Protein AF-A0A1M5CTZ8-F1 (afdb_monomer_lite)

Sequence (112 aa):
MLTRPLWPVIEYVVNYNYIVEVLCENKDKPEMECDGKCYLSKQLAKQTESVENNPFQDIKKIEIPQFIIAEEIAKFNFYPKTNFTLKKVIGYKPNLKAFQFTSKIFHPPQLG

Structure (mmCIF, N/CA/C/O backbone):
data_AF-A0A1M5CTZ8-F1
#
_entry.id   AF-A0A1M5CTZ8-F1
#
loop_
_atom_site.group_PDB
_atom_site.id
_atom_site.type_symbol
_atom_site.label_atom_id
_atom_site.label_alt_id
_atom_site.label_comp_id
_atom_site.label_asym_id
_atom_site.label_entity_id
_atom_site.label_seq_id
_atom_site.pdbx_PDB_ins_code
_atom_site.Cartn_x
_atom_site.Cartn_y
_atom_site.Cartn_z
_atom_site.occupancy
_atom_site.B_iso_or_equiv
_atom_site.auth_seq_id
_atom_site.auth_comp_id
_atom_site.auth_asym_id
_atom_site.auth_atom_id
_atom_site.pdbx_PDB_model_num
ATOM 1 N N . MET A 1 1 ? 13.843 -2.820 2.898 1.00 46.03 1 MET A N 1
ATOM 2 C CA . MET A 1 1 ? 12.838 -2.330 3.864 1.00 46.03 1 MET A CA 1
ATOM 3 C C . MET A 1 1 ? 11.483 -2.892 3.467 1.00 46.03 1 MET A C 1
ATOM 5 O O . MET A 1 1 ? 10.879 -2.359 2.550 1.00 46.03 1 MET A O 1
ATOM 9 N N . LEU A 1 2 ? 11.041 -4.006 4.052 1.00 50.34 2 LEU A N 1
ATOM 10 C CA . LEU A 1 2 ? 9.758 -4.612 3.666 1.00 50.34 2 LEU A CA 1
ATOM 11 C C . LEU A 1 2 ? 9.082 -5.341 4.827 1.00 50.34 2 LEU A C 1
ATOM 13 O O . LEU A 1 2 ? 8.494 -6.395 4.650 1.00 50.34 2 LEU A O 1
ATOM 17 N N . THR A 1 3 ? 9.186 -4.797 6.037 1.00 55.03 3 THR A N 1
ATOM 18 C CA . THR A 1 3 ? 8.534 -5.405 7.203 1.00 55.03 3 THR A CA 1
ATOM 19 C C . THR A 1 3 ? 8.050 -4.332 8.171 1.00 55.03 3 THR A C 1
ATOM 21 O O . THR A 1 3 ? 8.383 -4.341 9.352 1.00 55.03 3 THR A O 1
ATOM 24 N N . ARG A 1 4 ? 7.235 -3.385 7.685 1.00 63.38 4 ARG A N 1
ATOM 25 C CA . ARG A 1 4 ? 6.189 -2.873 8.581 1.00 63.38 4 ARG A CA 1
ATOM 26 C C . ARG A 1 4 ? 5.309 -4.079 8.933 1.00 63.38 4 ARG A C 1
ATOM 28 O O . ARG A 1 4 ? 5.046 -4.874 8.028 1.00 63.38 4 ARG A O 1
ATOM 35 N N . PRO A 1 5 ? 4.924 -4.285 10.200 1.00 66.75 5 PRO A N 1
ATOM 36 C CA . PRO A 1 5 ? 4.171 -5.471 10.582 1.00 66.75 5 PRO A CA 1
ATOM 37 C C . PRO A 1 5 ? 2.864 -5.531 9.782 1.00 66.75 5 PRO A C 1
ATOM 39 O O . PRO A 1 5 ? 1.954 -4.748 10.016 1.00 66.75 5 PRO A O 1
ATOM 42 N N . LEU A 1 6 ? 2.760 -6.482 8.845 1.00 77.88 6 LEU A N 1
ATOM 43 C CA . LEU A 1 6 ? 1.582 -6.699 7.984 1.00 77.88 6 LEU A CA 1
ATOM 44 C C . LEU A 1 6 ? 0.362 -7.231 8.754 1.00 77.88 6 LEU A C 1
ATOM 46 O O . LEU A 1 6 ? -0.649 -7.582 8.152 1.00 77.88 6 LEU A O 1
ATOM 50 N N . TRP A 1 7 ? 0.445 -7.285 10.082 1.00 86.56 7 TRP A N 1
ATOM 51 C CA . TRP A 1 7 ? -0.592 -7.805 10.960 1.00 86.56 7 TRP A CA 1
ATOM 52 C C . TRP A 1 7 ? -1.992 -7.220 10.687 1.00 86.56 7 TRP A C 1
ATOM 54 O O . TRP A 1 7 ? -2.910 -8.016 10.505 1.00 86.56 7 TRP A O 1
ATOM 64 N N . PRO A 1 8 ? -2.186 -5.890 10.526 1.00 90.56 8 PRO A N 1
ATOM 65 C CA . PRO A 1 8 ? -3.510 -5.324 10.259 1.00 90.56 8 PRO A CA 1
ATOM 66 C C . PRO A 1 8 ? -4.067 -5.735 8.897 1.00 90.56 8 PRO A C 1
ATOM 68 O O . PRO A 1 8 ? -5.276 -5.840 8.726 1.00 90.56 8 PRO A O 1
ATOM 71 N N . VAL A 1 9 ? -3.186 -5.981 7.924 1.00 91.62 9 VAL A N 1
ATOM 72 C CA . VAL A 1 9 ? -3.575 -6.444 6.587 1.00 91.62 9 VAL A CA 1
ATOM 73 C C . VAL A 1 9 ? -4.015 -7.905 6.648 1.00 91.62 9 VAL A C 1
ATOM 75 O O . VAL A 1 9 ? -5.026 -8.261 6.054 1.00 91.62 9 VAL A O 1
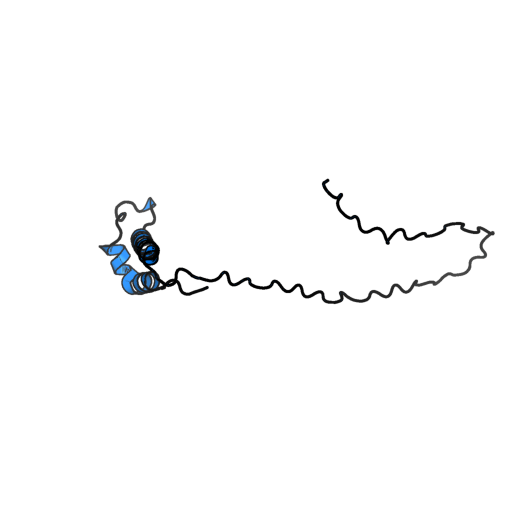ATOM 78 N N . ILE A 1 10 ? -3.297 -8.744 7.399 1.00 92.31 10 ILE A N 1
ATOM 79 C CA . ILE A 1 10 ? -3.670 -10.149 7.609 1.00 92.31 10 ILE A CA 1
ATOM 80 C C . ILE A 1 10 ? -5.020 -10.233 8.329 1.00 92.31 10 ILE A C 1
ATOM 82 O O . ILE A 1 10 ? -5.910 -10.941 7.868 1.00 92.31 10 ILE A O 1
ATOM 86 N N . GLU A 1 11 ? -5.199 -9.477 9.415 1.00 92.25 11 GLU A N 1
ATOM 87 C CA . GLU A 1 11 ? -6.465 -9.413 10.153 1.00 92.25 11 GLU A CA 1
ATOM 88 C C . GLU A 1 11 ? -7.617 -8.934 9.261 1.00 92.25 11 GLU A C 1
ATOM 90 O O . GLU A 1 11 ? -8.702 -9.515 9.298 1.00 92.25 11 GLU A O 1
ATOM 95 N N . TYR A 1 12 ? -7.358 -7.934 8.414 1.00 94.94 12 TYR A N 1
ATOM 96 C CA . TYR A 1 12 ? -8.326 -7.430 7.446 1.00 94.94 12 TYR A CA 1
ATOM 97 C C . TYR A 1 12 ? -8.769 -8.485 6.432 1.00 94.94 12 TYR A C 1
ATOM 99 O O . TYR A 1 12 ? -9.960 -8.606 6.167 1.00 94.94 12 TYR A O 1
ATOM 107 N N . VAL A 1 13 ? -7.836 -9.268 5.887 1.00 94.62 13 VAL A N 1
ATOM 108 C CA . VAL A 1 13 ? -8.156 -10.313 4.904 1.00 94.62 13 VAL A CA 1
ATOM 109 C C . VAL A 1 13 ? -8.887 -11.485 5.559 1.00 94.62 13 VAL A C 1
ATOM 111 O O . VAL A 1 13 ? -9.881 -11.964 5.019 1.00 94.62 13 VAL A O 1
ATOM 114 N N . VAL A 1 14 ? -8.424 -11.942 6.725 1.00 96.38 14 VAL A N 1
ATOM 115 C CA . VAL A 1 14 ? -9.008 -13.101 7.422 1.00 96.38 14 VAL A CA 1
ATOM 116 C C . VAL A 1 14 ? -10.420 -12.797 7.927 1.00 96.38 14 VAL A C 1
ATOM 118 O O . VAL A 1 14 ? -11.306 -13.638 7.802 1.00 96.38 14 VAL A O 1
ATOM 121 N N . ASN A 1 15 ? -10.646 -11.594 8.460 1.00 96.50 15 ASN A N 1
ATOM 122 C CA . ASN A 1 15 ? -11.924 -11.196 9.052 1.00 96.50 15 ASN A CA 1
ATOM 123 C C . ASN A 1 15 ? -12.717 -10.224 8.168 1.00 96.50 15 ASN A C 1
ATOM 125 O O . ASN A 1 15 ? -13.543 -9.472 8.684 1.00 96.50 15 ASN A O 1
ATOM 129 N N . TYR A 1 16 ? -12.483 -10.228 6.852 1.00 95.50 16 TYR A N 1
ATOM 130 C CA . TYR A 1 16 ? -13.041 -9.239 5.925 1.00 95.50 16 TYR A CA 1
ATOM 131 C C . TYR A 1 16 ? -14.556 -9.040 6.090 1.00 95.50 16 TYR A C 1
ATOM 133 O O . TYR A 1 16 ? -15.003 -7.921 6.331 1.00 95.50 16 TYR A O 1
ATOM 141 N N . ASN A 1 17 ? -15.337 -10.127 6.071 1.00 95.62 17 ASN A N 1
ATOM 142 C CA . ASN A 1 17 ? -16.799 -10.061 6.199 1.00 95.62 17 ASN A CA 1
ATOM 143 C C . ASN A 1 17 ? -17.232 -9.405 7.516 1.00 95.62 17 ASN A C 1
ATOM 145 O O . ASN A 1 17 ? -18.038 -8.482 7.515 1.00 95.62 17 ASN A O 1
ATOM 149 N N . TYR A 1 18 ? -16.633 -9.817 8.635 1.00 96.06 18 TYR A N 1
ATOM 150 C CA . TYR A 1 18 ? -16.925 -9.234 9.944 1.00 96.06 18 TYR A CA 1
ATOM 151 C C . TYR A 1 18 ? -16.562 -7.743 10.000 1.00 96.06 18 TYR A C 1
ATOM 153 O O . TYR A 1 18 ? -17.307 -6.927 10.542 1.00 96.06 18 TYR A O 1
ATOM 161 N N . ILE A 1 19 ? -15.432 -7.359 9.409 1.00 95.88 19 ILE A N 1
ATOM 162 C CA . ILE A 1 19 ? -14.982 -5.967 9.394 1.00 95.88 19 ILE A CA 1
ATOM 163 C C . ILE A 1 19 ? -15.948 -5.098 8.582 1.00 95.88 19 ILE A C 1
ATOM 165 O O . ILE A 1 19 ? -16.314 -4.013 9.035 1.00 95.88 19 ILE A O 1
ATOM 169 N N . VAL A 1 20 ? -16.395 -5.571 7.419 1.00 94.56 20 VAL A N 1
ATOM 170 C CA . VAL A 1 20 ? -17.355 -4.853 6.572 1.00 94.56 20 VAL A CA 1
ATOM 171 C C . VAL A 1 20 ? -18.727 -4.764 7.250 1.00 94.56 20 VAL A C 1
ATOM 173 O O . VAL A 1 20 ? -19.285 -3.673 7.368 1.00 94.56 20 VAL A O 1
ATOM 176 N N . GLU A 1 21 ? -19.246 -5.879 7.764 1.00 93.00 21 GLU A N 1
ATOM 177 C CA . GLU A 1 21 ? -20.604 -5.974 8.316 1.00 93.00 21 GLU A CA 1
ATOM 178 C C . GLU A 1 21 ? -20.752 -5.368 9.710 1.00 93.00 21 GLU A C 1
ATOM 180 O O . GLU A 1 21 ? -21.837 -4.897 10.053 1.00 93.00 21 GLU A O 1
ATOM 185 N N . VAL A 1 22 ? -19.688 -5.346 10.522 1.00 94.31 22 VAL A N 1
ATOM 186 C CA . VAL A 1 22 ? -19.748 -4.938 11.936 1.00 94.31 22 VAL A CA 1
ATOM 187 C C . VAL A 1 22 ? -18.902 -3.699 12.215 1.00 94.31 22 VAL A C 1
ATOM 189 O O . VAL A 1 22 ? -19.425 -2.763 12.818 1.00 94.31 22 VAL A O 1
ATOM 192 N N . LEU A 1 23 ? -17.662 -3.626 11.727 1.00 94.50 23 LEU A N 1
ATOM 193 C CA . LEU A 1 23 ? -16.706 -2.576 12.121 1.00 94.50 23 LEU A CA 1
ATOM 194 C C . LEU A 1 23 ? -16.658 -1.352 11.195 1.00 94.50 23 LEU A C 1
ATOM 196 O O . LEU A 1 23 ? -16.071 -0.335 11.569 1.00 94.50 23 LEU A O 1
ATOM 200 N N . CYS A 1 24 ? -17.242 -1.420 9.997 1.00 92.88 24 CYS A N 1
ATOM 201 C CA . CYS A 1 24 ? -17.320 -0.260 9.114 1.00 92.88 24 CYS A CA 1
ATOM 202 C C . CYS A 1 24 ? -18.204 0.843 9.732 1.00 92.88 24 CYS A C 1
ATOM 204 O O . CYS A 1 24 ? -19.317 0.592 10.188 1.00 92.88 24 CYS A O 1
ATOM 206 N N . GLU A 1 25 ? -17.711 2.080 9.724 1.00 90.88 25 GLU A N 1
ATOM 207 C CA . GLU A 1 25 ? -18.414 3.247 10.275 1.00 90.88 25 GLU A CA 1
ATOM 208 C C . GLU A 1 25 ? -19.346 3.938 9.267 1.00 90.88 25 GLU A C 1
ATOM 210 O O . GLU A 1 25 ? -20.309 4.581 9.665 1.00 90.88 25 GLU A O 1
ATOM 215 N N . ASN A 1 26 ? -19.106 3.760 7.964 1.00 89.00 26 ASN A N 1
ATOM 216 C CA . ASN A 1 26 ? -19.872 4.390 6.882 1.00 89.00 26 ASN A CA 1
ATOM 217 C C . ASN A 1 26 ? -20.778 3.388 6.143 1.00 89.00 26 ASN A C 1
ATOM 219 O O . ASN A 1 26 ? -20.872 3.430 4.920 1.00 89.00 26 ASN A O 1
ATOM 223 N N . LYS A 1 27 ? -21.433 2.466 6.863 1.00 85.56 27 LYS A N 1
ATOM 224 C CA . LYS A 1 27 ? -22.342 1.473 6.247 1.00 85.56 27 LYS A CA 1
ATOM 225 C C . LYS A 1 27 ? -23.564 2.117 5.593 1.00 85.56 27 LYS A C 1
ATOM 227 O O . LYS A 1 27 ? -24.025 1.638 4.565 1.00 85.56 27 LYS A O 1
ATOM 232 N N . ASP A 1 28 ? -24.035 3.227 6.157 1.00 88.62 28 ASP A N 1
ATOM 233 C CA . ASP A 1 28 ? -25.217 3.953 5.675 1.00 88.62 28 ASP A CA 1
ATOM 234 C C . ASP A 1 28 ? -24.915 4.876 4.477 1.00 88.62 28 ASP A C 1
ATOM 236 O O . ASP A 1 28 ? -25.820 5.522 3.953 1.00 88.62 28 ASP A O 1
ATOM 240 N N . LYS A 1 29 ?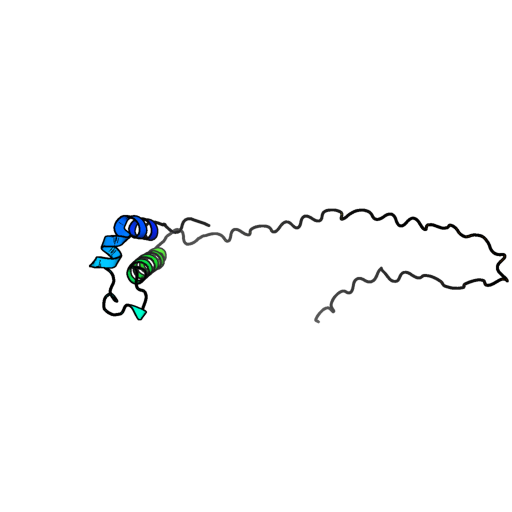 -23.643 4.962 4.055 1.00 90.44 29 LYS A N 1
ATOM 241 C CA . LYS A 1 29 ? -23.156 5.833 2.974 1.00 90.44 29 LYS A CA 1
ATOM 242 C C . LYS A 1 29 ? -22.409 5.016 1.917 1.00 90.44 29 LYS A C 1
ATOM 244 O O . LYS A 1 29 ? -21.172 5.022 1.901 1.00 90.44 29 LYS A O 1
ATOM 249 N N . PRO A 1 30 ? -23.129 4.280 1.053 1.00 84.69 30 PRO A N 1
ATOM 250 C CA . PRO A 1 30 ? -22.517 3.416 0.046 1.00 84.69 30 PRO A CA 1
ATOM 251 C C . PRO A 1 30 ? -21.627 4.185 -0.942 1.00 84.69 30 PRO A C 1
ATOM 253 O O . PRO A 1 30 ? -20.659 3.623 -1.446 1.00 84.69 30 PRO A O 1
ATOM 256 N N . GLU A 1 31 ? -21.878 5.479 -1.163 1.00 92.00 31 GLU A N 1
ATOM 257 C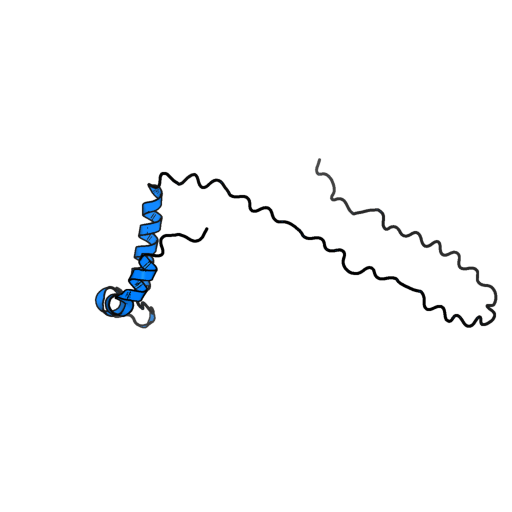 CA . GLU A 1 31 ? -21.058 6.351 -2.010 1.00 92.00 31 GLU A CA 1
ATOM 258 C C . GLU A 1 31 ? -19.620 6.554 -1.503 1.00 92.00 31 GLU A C 1
ATOM 260 O O . GLU A 1 31 ? -18.753 6.973 -2.264 1.00 92.00 31 GLU A O 1
ATOM 265 N N . MET A 1 32 ? -19.357 6.259 -0.225 1.00 89.38 32 MET A N 1
ATOM 266 C CA . MET A 1 32 ? -18.034 6.398 0.394 1.00 89.38 32 MET A CA 1
ATOM 267 C C . MET A 1 32 ? -17.161 5.149 0.231 1.00 89.38 32 MET A C 1
ATOM 269 O O . MET A 1 32 ? -16.019 5.161 0.690 1.00 89.38 32 MET A O 1
ATOM 273 N N . GLU A 1 33 ? -17.701 4.073 -0.357 1.00 91.50 33 GLU A N 1
ATOM 274 C CA . GLU A 1 33 ? -16.995 2.814 -0.626 1.00 91.50 33 GLU A CA 1
ATOM 275 C C . GLU A 1 33 ? -16.164 2.339 0.578 1.00 91.50 33 GLU A C 1
ATOM 277 O O . GLU A 1 33 ? -14.962 2.119 0.468 1.00 91.50 33 GLU A O 1
ATOM 282 N N . CYS A 1 34 ? -16.760 2.252 1.772 1.00 92.88 34 CYS A N 1
ATOM 283 C CA . CYS A 1 34 ? -16.013 1.929 2.990 1.00 92.88 34 CYS A CA 1
ATOM 284 C C . CYS A 1 34 ? -15.271 0.595 2.876 1.00 92.88 34 CYS A C 1
ATOM 286 O O . CYS A 1 34 ? -14.073 0.561 3.127 1.00 92.88 34 CYS A O 1
ATOM 288 N N . ASP A 1 35 ? -15.968 -0.496 2.540 1.00 93.44 35 ASP A N 1
ATOM 289 C CA . ASP A 1 35 ? -15.427 -1.858 2.384 1.00 93.44 35 ASP A CA 1
ATOM 290 C C . ASP A 1 35 ? -14.445 -2.295 3.491 1.00 93.44 35 ASP A C 1
ATOM 292 O O . ASP A 1 35 ? -13.504 -3.039 3.243 1.00 93.44 35 ASP A O 1
ATOM 296 N N . GLY A 1 36 ? -14.603 -1.791 4.721 1.00 93.81 36 GLY A N 1
ATOM 297 C CA . GLY A 1 36 ? -13.662 -2.029 5.825 1.00 93.81 36 GLY A CA 1
ATOM 298 C C . GLY A 1 36 ? -12.336 -1.245 5.752 1.00 93.81 36 GLY A C 1
ATOM 299 O O . GLY A 1 36 ? -11.541 -1.294 6.693 1.00 93.81 36 GLY A O 1
ATOM 300 N N . LYS A 1 37 ? -12.105 -0.454 4.698 1.00 93.44 37 LYS A N 1
ATOM 301 C CA . LYS A 1 37 ? -10.911 0.386 4.481 1.00 93.44 37 LYS A CA 1
ATOM 302 C C . LYS A 1 37 ? -10.746 1.453 5.567 1.0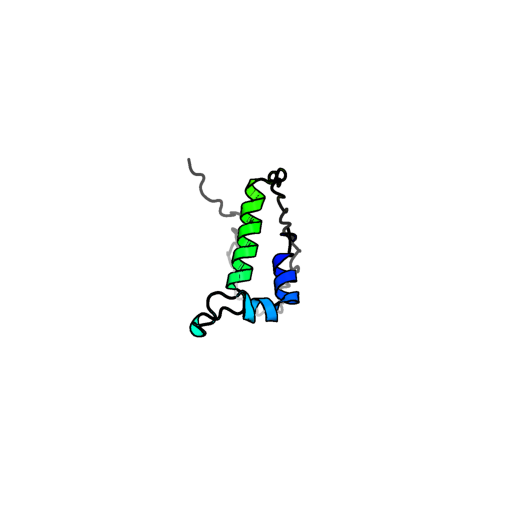0 93.44 37 LYS A C 1
ATOM 304 O O . LYS A 1 37 ? -9.618 1.747 5.963 1.00 93.44 37 LYS A O 1
ATOM 309 N N . CYS A 1 38 ? -11.843 1.981 6.116 1.00 93.38 38 CYS A N 1
ATOM 310 C CA . CYS A 1 38 ? -11.809 2.924 7.242 1.00 93.38 38 CYS A CA 1
ATOM 311 C C . CYS A 1 38 ? -11.204 2.287 8.506 1.00 93.38 38 CYS A C 1
ATOM 313 O O . CYS A 1 38 ? -10.336 2.874 9.155 1.00 93.38 38 CYS A O 1
ATOM 315 N N . TYR A 1 39 ? -11.610 1.053 8.823 1.00 93.38 39 TYR A N 1
ATOM 316 C CA . TYR A 1 39 ? -11.059 0.288 9.942 1.00 93.38 39 TYR A CA 1
ATOM 317 C C . TYR A 1 39 ? -9.575 -0.032 9.720 1.00 93.38 39 TYR A C 1
ATOM 319 O O . TYR A 1 39 ? -8.748 0.247 10.591 1.00 93.38 39 TYR A O 1
ATOM 327 N N . LEU A 1 40 ? -9.224 -0.541 8.532 1.00 93.25 40 LEU A N 1
ATOM 328 C CA . LEU A 1 40 ? -7.839 -0.862 8.175 1.00 93.25 40 LEU A CA 1
ATOM 329 C C . LEU A 1 40 ? -6.927 0.368 8.295 1.00 93.25 40 LEU A C 1
ATOM 331 O O . LEU A 1 40 ? -5.856 0.292 8.896 1.00 93.25 40 LEU A O 1
ATOM 335 N N . SER A 1 41 ? -7.381 1.518 7.797 1.00 91.31 41 SER A N 1
ATOM 336 C CA . SER A 1 41 ? -6.639 2.783 7.870 1.00 91.31 41 SER A CA 1
ATOM 337 C C . SER A 1 41 ? -6.346 3.194 9.314 1.00 91.31 41 SER A C 1
ATOM 339 O O . SER A 1 41 ? -5.217 3.569 9.629 1.00 91.31 41 SER A O 1
ATOM 341 N N . LYS A 1 42 ? -7.320 3.047 10.223 1.00 91.25 42 LYS A N 1
ATOM 342 C CA . LYS A 1 42 ? -7.123 3.327 11.654 1.00 91.25 42 LYS A CA 1
ATOM 343 C C . LYS A 1 42 ? -6.105 2.386 12.298 1.00 91.25 42 LYS A C 1
ATOM 345 O O . LYS A 1 42 ? -5.284 2.840 13.091 1.00 91.25 42 LYS A O 1
ATOM 350 N N . GLN A 1 43 ? -6.129 1.092 11.971 1.00 90.38 43 GLN A N 1
ATOM 351 C CA . GLN A 1 43 ? -5.161 0.135 12.526 1.00 90.38 43 GLN A CA 1
ATOM 352 C C . GLN A 1 43 ? -3.735 0.393 12.022 1.00 90.38 43 GLN A C 1
ATOM 354 O O . GLN A 1 43 ? -2.778 0.310 12.792 1.00 90.38 43 GLN A O 1
ATOM 359 N N . LEU A 1 44 ? -3.589 0.776 10.751 1.00 89.00 44 LEU A N 1
ATOM 360 C CA . LEU A 1 44 ? -2.299 1.156 10.169 1.00 89.00 44 LEU A CA 1
ATOM 361 C C . LEU A 1 44 ? -1.742 2.455 10.781 1.00 89.00 44 LEU A C 1
ATOM 363 O O . LEU A 1 44 ? -0.537 2.555 11.026 1.00 89.00 44 LEU A O 1
ATOM 367 N N . ALA A 1 45 ? -2.606 3.432 11.073 1.00 86.75 45 ALA A N 1
ATOM 368 C CA . ALA A 1 45 ? -2.212 4.671 11.746 1.00 86.75 45 ALA A CA 1
ATOM 369 C C . ALA A 1 45 ? -1.693 4.405 13.171 1.00 86.75 45 ALA A C 1
ATOM 371 O O . ALA A 1 45 ? -0.584 4.821 13.502 1.00 86.75 45 ALA A O 1
ATOM 372 N N . LYS A 1 46 ? -2.413 3.596 13.964 1.00 84.12 46 LYS A N 1
ATOM 373 C CA . LYS A 1 46 ? -2.000 3.203 15.327 1.00 84.12 46 LYS A CA 1
ATOM 374 C C . LYS A 1 46 ? -0.638 2.514 15.369 1.00 84.12 46 LYS A C 1
ATOM 376 O O . LYS A 1 46 ? 0.161 2.762 16.269 1.00 84.12 46 LYS A O 1
ATOM 381 N N . GLN A 1 47 ? -0.349 1.656 14.390 1.00 75.25 47 GLN A N 1
ATOM 382 C CA . GLN A 1 47 ? 0.973 1.039 14.289 1.00 75.25 47 GLN A CA 1
ATOM 383 C C . GLN A 1 47 ? 2.075 2.064 14.030 1.00 75.25 47 GLN A C 1
ATOM 385 O O . GLN A 1 47 ? 3.185 1.889 14.517 1.00 75.25 47 GLN A O 1
ATOM 390 N N . THR A 1 48 ? 1.781 3.134 13.295 1.00 68.94 48 THR A N 1
ATOM 391 C CA . THR A 1 48 ? 2.756 4.192 13.009 1.00 68.94 48 THR A CA 1
ATOM 392 C C . THR A 1 48 ? 3.018 5.053 14.248 1.00 68.94 48 THR A C 1
ATOM 394 O O . THR A 1 48 ? 4.173 5.333 14.549 1.00 68.94 48 THR A O 1
ATOM 397 N N . GLU A 1 49 ? 1.980 5.381 15.017 1.00 65.81 49 GLU A N 1
ATOM 398 C CA . GLU A 1 49 ? 2.089 6.132 16.280 1.00 65.81 49 GLU A CA 1
ATOM 399 C C . GLU A 1 49 ? 2.839 5.338 17.366 1.00 65.81 49 GLU A C 1
ATOM 401 O O . GLU A 1 49 ? 3.662 5.884 18.097 1.00 65.81 49 GLU A O 1
ATOM 406 N N . SER A 1 50 ? 2.653 4.013 17.425 1.00 58.47 50 SER A N 1
ATOM 407 C CA . SER A 1 50 ? 3.375 3.149 18.375 1.00 58.47 50 SER A CA 1
ATOM 408 C C . SER A 1 50 ? 4.896 3.085 18.149 1.00 58.47 50 SER A C 1
ATOM 410 O O . SER A 1 50 ? 5.634 2.646 19.031 1.00 58.47 50 SER A O 1
ATOM 412 N N . VAL A 1 51 ? 5.385 3.545 16.989 1.00 54.59 51 VAL A N 1
ATOM 413 C CA . VAL A 1 51 ? 6.816 3.576 16.645 1.00 54.59 51 VAL A CA 1
ATOM 414 C C . VAL A 1 51 ? 7.525 4.818 17.201 1.00 54.59 51 VAL A C 1
ATOM 416 O O . VAL A 1 51 ? 8.752 4.820 17.269 1.00 54.59 51 VAL A O 1
ATOM 419 N N . GLU A 1 52 ? 6.805 5.838 17.682 1.00 53.69 52 GLU A N 1
ATOM 420 C CA . GLU A 1 52 ? 7.441 6.976 18.370 1.00 53.69 52 GLU A CA 1
ATOM 421 C C . GLU A 1 52 ? 8.131 6.558 19.684 1.00 53.69 52 GLU A C 1
ATOM 423 O O . GLU A 1 52 ? 9.073 7.212 20.117 1.00 53.69 52 GLU A O 1
ATOM 428 N N . ASN A 1 53 ? 7.755 5.408 20.261 1.00 49.81 53 ASN A N 1
ATOM 429 C CA . ASN A 1 53 ? 8.415 4.790 21.420 1.00 49.81 53 ASN A CA 1
ATOM 430 C C . ASN A 1 53 ? 9.297 3.585 21.037 1.00 49.81 53 ASN A C 1
ATOM 432 O O . ASN A 1 53 ? 9.463 2.652 21.823 1.00 49.81 53 ASN A O 1
ATOM 436 N N . ASN A 1 54 ? 9.828 3.552 19.812 1.00 49.44 54 ASN A N 1
ATOM 437 C CA . ASN A 1 54 ? 10.656 2.446 19.347 1.00 49.44 54 ASN A CA 1
ATOM 438 C C . ASN A 1 54 ? 12.160 2.734 19.564 1.00 49.44 54 ASN A C 1
ATOM 440 O O . ASN A 1 54 ? 12.708 3.592 18.870 1.00 49.44 54 ASN A O 1
ATOM 444 N N . PRO A 1 55 ? 12.874 1.987 20.433 1.00 53.12 55 PRO A N 1
ATOM 445 C CA . PRO A 1 55 ? 14.324 2.134 20.629 1.00 53.12 55 PRO A CA 1
ATOM 446 C C . PRO A 1 55 ? 15.176 1.773 19.393 1.00 53.12 55 PRO A C 1
ATOM 448 O O . PRO A 1 55 ? 16.397 1.881 19.438 1.00 53.12 55 PRO A O 1
ATOM 451 N N . PHE A 1 56 ? 14.559 1.365 18.278 1.00 53.22 56 PHE A N 1
ATOM 452 C CA . PHE A 1 56 ? 15.224 1.0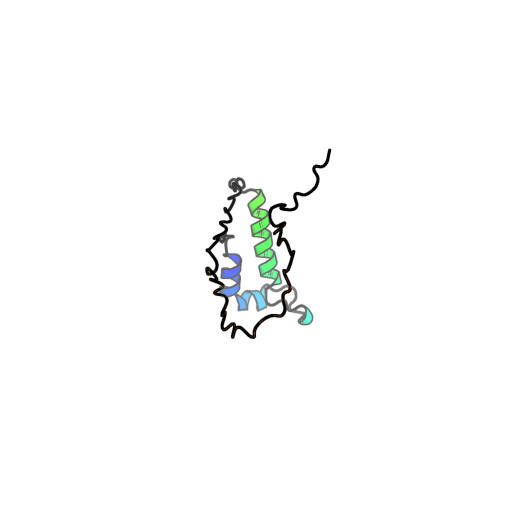62 17.006 1.00 53.22 56 PHE A CA 1
ATOM 453 C C . PHE A 1 56 ? 15.168 2.205 15.968 1.00 53.22 56 PHE A C 1
ATOM 455 O O . PHE A 1 56 ? 15.399 1.961 14.784 1.00 53.22 56 PHE A O 1
ATOM 462 N N . GLN A 1 57 ? 14.871 3.448 16.372 1.00 51.28 57 GLN A N 1
ATOM 463 C CA . GLN A 1 57 ? 14.838 4.616 15.470 1.00 51.28 57 GLN A CA 1
ATOM 464 C C . GLN A 1 57 ? 16.200 4.992 14.845 1.00 51.28 57 GLN A C 1
ATOM 466 O O . GLN A 1 57 ? 16.227 5.754 13.879 1.00 51.28 57 GLN A O 1
ATOM 471 N N . ASP A 1 58 ? 17.309 4.393 15.288 1.00 51.16 58 ASP A N 1
ATOM 472 C CA . ASP A 1 58 ? 18.612 4.467 14.614 1.00 51.16 58 ASP A CA 1
ATOM 473 C C . ASP A 1 58 ? 18.681 3.525 13.400 1.00 51.16 58 ASP A C 1
ATOM 475 O O . ASP A 1 58 ? 19.548 2.653 13.275 1.00 51.16 58 ASP A O 1
ATOM 479 N N . ILE A 1 59 ? 17.766 3.700 12.447 1.00 56.97 59 ILE A N 1
ATOM 480 C CA . ILE A 1 59 ? 17.929 3.100 11.125 1.00 56.97 59 ILE A CA 1
ATOM 481 C C . ILE A 1 59 ? 18.996 3.927 10.412 1.00 56.97 59 ILE A C 1
ATOM 483 O O . ILE A 1 59 ? 18.704 4.917 9.738 1.00 56.97 59 ILE A O 1
ATOM 487 N N . LYS A 1 60 ? 20.258 3.520 10.593 1.00 60.09 60 LYS A N 1
ATOM 488 C CA . LYS A 1 60 ? 21.396 3.987 9.796 1.00 60.09 60 LYS A CA 1
ATOM 489 C C . LYS A 1 60 ? 20.954 4.028 8.338 1.00 60.09 60 LYS A C 1
ATOM 491 O O . LYS A 1 60 ? 20.489 3.017 7.813 1.00 60.09 60 LYS A O 1
ATOM 496 N N . LYS A 1 61 ? 21.060 5.200 7.707 1.00 61.03 61 LYS A N 1
ATOM 497 C CA . LYS A 1 61 ? 20.813 5.374 6.275 1.00 61.03 61 LYS A CA 1
ATOM 498 C C . LYS A 1 61 ? 21.669 4.347 5.539 1.00 61.03 61 LYS A C 1
ATOM 500 O O . LYS A 1 61 ? 22.885 4.487 5.473 1.00 61.03 61 LYS A O 1
ATOM 505 N N . ILE A 1 62 ? 21.043 3.279 5.058 1.00 65.38 62 ILE A N 1
ATOM 506 C CA . ILE A 1 62 ? 21.707 2.330 4.175 1.00 65.38 62 ILE A CA 1
ATOM 507 C C . ILE A 1 62 ? 21.758 3.041 2.833 1.00 65.38 62 ILE A C 1
ATOM 509 O O . ILE A 1 62 ? 20.769 3.085 2.101 1.00 65.38 62 ILE A O 1
ATOM 513 N N . GLU A 1 63 ? 22.891 3.677 2.561 1.00 65.56 63 GLU A N 1
ATOM 514 C CA . GLU A 1 63 ? 23.207 4.172 1.233 1.00 65.56 63 GLU A CA 1
ATOM 515 C C . GLU A 1 63 ? 23.303 2.954 0.315 1.00 65.56 63 GLU A C 1
ATOM 517 O O . GLU A 1 63 ? 24.154 2.085 0.494 1.00 65.56 63 GLU A O 1
ATOM 522 N N . ILE A 1 64 ? 22.363 2.845 -0.621 1.00 69.94 64 ILE A N 1
ATOM 523 C CA . ILE A 1 64 ? 22.408 1.823 -1.661 1.00 69.94 64 ILE A CA 1
ATOM 524 C C . ILE A 1 64 ? 23.343 2.378 -2.737 1.00 69.94 64 ILE A C 1
ATOM 526 O O . ILE A 1 64 ? 22.966 3.353 -3.394 1.00 69.94 64 ILE A O 1
ATOM 530 N N . PRO A 1 65 ? 24.550 1.817 -2.930 1.00 72.50 65 PRO A N 1
ATOM 531 C CA . PRO A 1 65 ? 25.433 2.297 -3.977 1.00 72.50 65 PRO A CA 1
ATOM 532 C C . PRO A 1 65 ? 24.781 2.018 -5.335 1.00 72.50 65 PRO A C 1
ATOM 534 O O . PRO A 1 65 ? 24.562 0.865 -5.710 1.00 72.50 65 PRO A O 1
ATOM 537 N N . GLN A 1 66 ? 24.453 3.077 -6.076 1.00 69.38 66 GLN A N 1
ATOM 538 C CA . GLN A 1 66 ? 24.089 2.953 -7.483 1.00 69.38 66 GLN A CA 1
ATOM 539 C C . GLN A 1 66 ? 25.349 2.594 -8.270 1.00 69.38 66 GLN A C 1
ATOM 541 O O . GLN A 1 66 ? 26.265 3.404 -8.392 1.00 69.38 66 GLN A O 1
ATOM 546 N N . PHE A 1 67 ? 25.403 1.378 -8.806 1.00 73.50 67 PHE A N 1
ATOM 547 C CA . PHE A 1 67 ? 26.438 0.985 -9.753 1.00 73.50 67 PHE A CA 1
ATOM 548 C C . PHE A 1 67 ? 25.939 1.260 -11.176 1.00 73.50 67 PHE A C 1
ATOM 550 O O . PHE A 1 67 ? 24.905 0.748 -11.600 1.00 73.50 67 PHE A O 1
ATOM 557 N N . ILE A 1 68 ? 26.670 2.092 -11.916 1.00 74.75 68 ILE A N 1
ATOM 558 C CA . ILE A 1 68 ? 26.446 2.293 -13.350 1.00 74.75 68 ILE A CA 1
ATOM 559 C C . ILE A 1 68 ? 27.289 1.247 -14.075 1.00 74.75 68 ILE A C 1
ATOM 561 O O . ILE A 1 68 ? 28.518 1.315 -14.057 1.00 74.75 68 ILE A O 1
ATOM 565 N N . ILE A 1 69 ? 26.635 0.272 -14.703 1.00 74.25 69 ILE A N 1
ATOM 566 C CA . ILE A 1 69 ? 27.309 -0.672 -15.597 1.00 74.25 69 ILE A CA 1
ATOM 567 C C . ILE A 1 69 ? 27.461 0.031 -16.945 1.00 74.25 69 ILE A C 1
ATOM 569 O O . ILE A 1 69 ? 26.510 0.130 -17.717 1.00 74.25 69 ILE A O 1
ATOM 573 N N . ALA A 1 70 ? 28.650 0.571 -17.204 1.00 70.88 70 ALA A N 1
ATOM 574 C CA . ALA A 1 70 ? 29.018 1.061 -18.525 1.00 70.88 70 ALA A CA 1
ATOM 575 C C . ALA A 1 70 ? 29.503 -0.128 -19.360 1.00 70.88 70 ALA A C 1
ATOM 577 O O . ALA A 1 70 ? 30.667 -0.516 -19.291 1.00 70.88 70 ALA A O 1
ATOM 578 N N . GLU A 1 71 ? 28.592 -0.742 -20.108 1.00 73.81 71 GLU A N 1
ATOM 579 C CA . GLU A 1 71 ? 28.955 -1.761 -21.087 1.00 73.81 71 GLU A CA 1
ATOM 580 C C . GLU A 1 71 ? 29.430 -1.081 -22.380 1.00 73.81 71 GLU A C 1
ATOM 582 O O . GLU A 1 71 ? 28.877 -0.063 -22.806 1.00 73.81 71 GLU A O 1
ATOM 587 N N . GLU A 1 72 ? 30.498 -1.604 -22.985 1.00 71.62 72 GLU A N 1
ATOM 588 C CA . GLU A 1 72 ? 31.076 -1.048 -24.210 1.00 71.62 72 GLU A CA 1
ATOM 589 C C . GLU A 1 72 ? 30.092 -1.295 -25.368 1.00 71.62 72 GLU A C 1
ATOM 591 O O . GLU A 1 72 ? 30.049 -2.375 -25.959 1.00 71.62 72 GLU A O 1
ATOM 596 N N . ILE A 1 73 ? 29.241 -0.305 -25.658 1.00 70.56 73 ILE A N 1
ATOM 597 C CA . ILE A 1 73 ? 28.239 -0.390 -26.725 1.00 70.56 73 ILE A CA 1
ATOM 598 C C . ILE A 1 73 ? 28.988 -0.557 -28.051 1.00 70.56 73 ILE A C 1
ATOM 600 O O . ILE A 1 73 ? 29.730 0.336 -28.450 1.00 70.56 73 ILE A O 1
ATOM 604 N N . ALA A 1 74 ? 28.824 -1.731 -28.666 1.00 72.00 74 ALA A N 1
ATOM 605 C CA . ALA A 1 74 ? 29.311 -2.175 -29.974 1.00 72.00 74 ALA A CA 1
ATOM 606 C C . ALA A 1 74 ? 30.342 -1.268 -30.683 1.00 72.00 74 ALA A C 1
ATOM 608 O O . ALA A 1 74 ? 30.035 -0.174 -31.157 1.00 72.00 74 ALA A O 1
ATOM 609 N N . LYS A 1 75 ? 31.559 -1.785 -30.888 1.00 70.94 75 LYS A N 1
ATOM 610 C CA . LYS A 1 75 ? 32.575 -1.139 -31.734 1.00 70.94 75 LYS A CA 1
ATOM 611 C C . LYS A 1 75 ? 32.106 -1.115 -33.190 1.00 70.94 75 LYS A C 1
ATOM 613 O O . LYS A 1 75 ? 32.181 -2.121 -33.894 1.00 70.94 75 LYS A O 1
ATOM 618 N N . PHE A 1 76 ? 31.638 0.042 -33.653 1.00 71.75 76 PHE A N 1
ATOM 619 C CA . PHE A 1 76 ? 31.324 0.263 -35.061 1.00 71.75 76 PHE A CA 1
ATOM 620 C C . PHE A 1 76 ? 32.608 0.540 -35.843 1.00 71.75 76 PHE A C 1
ATOM 622 O O . PHE A 1 76 ? 33.192 1.619 -35.757 1.00 71.75 76 PHE A O 1
ATOM 629 N N . ASN A 1 77 ? 33.037 -0.434 -36.642 1.00 73.50 77 ASN A N 1
ATOM 630 C CA . ASN A 1 77 ? 34.105 -0.228 -37.612 1.00 73.50 77 ASN A CA 1
ATOM 631 C C . ASN A 1 77 ? 33.509 0.363 -38.893 1.00 73.50 77 ASN A C 1
ATOM 633 O O . ASN A 1 77 ? 32.903 -0.342 -39.703 1.00 73.50 77 ASN A O 1
ATOM 637 N N . PHE A 1 78 ? 33.677 1.672 -39.078 1.00 70.50 78 PHE A N 1
ATOM 638 C CA . PHE A 1 78 ? 33.336 2.340 -40.330 1.00 70.50 78 PHE A CA 1
ATOM 639 C C . PHE A 1 78 ? 34.387 1.996 -41.387 1.00 70.50 78 PHE A C 1
ATOM 641 O O . PHE A 1 78 ? 35.406 2.671 -41.513 1.00 70.50 78 PHE A O 1
ATOM 648 N N . TYR A 1 79 ? 34.145 0.940 -42.161 1.00 72.94 79 TYR A N 1
ATOM 649 C CA . TYR A 1 79 ? 34.916 0.701 -43.375 1.00 72.94 79 TYR A CA 1
ATOM 650 C C . TYR A 1 79 ? 34.369 1.602 -44.483 1.00 72.94 79 TYR A C 1
ATOM 652 O O . TYR A 1 79 ? 33.199 1.460 -44.857 1.00 72.94 79 TYR A O 1
ATOM 660 N N . PRO A 1 80 ? 35.165 2.532 -45.038 1.00 67.94 80 PRO A N 1
ATOM 661 C CA . PRO A 1 80 ? 34.720 3.270 -46.200 1.00 67.94 80 PRO A CA 1
ATOM 662 C C . PRO A 1 80 ? 34.598 2.271 -47.354 1.00 67.94 80 PRO A C 1
ATOM 664 O O . PRO A 1 80 ? 35.577 1.655 -47.772 1.00 67.94 80 PRO A O 1
ATOM 667 N N . LYS A 1 81 ? 33.380 2.081 -47.871 1.00 61.09 81 LYS A N 1
ATOM 668 C CA . LYS A 1 81 ? 33.147 1.286 -49.081 1.00 61.09 81 LYS A CA 1
ATOM 669 C C . LYS A 1 81 ? 33.642 2.091 -50.284 1.00 61.09 81 LYS A C 1
ATOM 671 O O . LYS A 1 81 ? 32.862 2.706 -51.005 1.00 61.09 81 LYS A O 1
ATOM 676 N N . THR A 1 82 ? 34.956 2.151 -50.471 1.00 60.62 82 THR A N 1
ATOM 677 C CA . THR A 1 82 ? 35.587 2.884 -51.569 1.00 60.62 82 THR A CA 1
ATOM 678 C C . THR A 1 82 ? 35.585 2.047 -52.842 1.00 60.62 82 THR A C 1
ATOM 680 O O . THR A 1 82 ? 36.632 1.603 -53.303 1.00 60.62 82 THR A O 1
ATOM 683 N N . ASN A 1 83 ? 34.421 1.876 -53.466 1.00 57.50 83 ASN A N 1
ATOM 684 C CA . ASN A 1 83 ? 34.390 1.559 -54.895 1.00 57.50 83 ASN A CA 1
ATOM 685 C C . ASN A 1 83 ? 34.511 2.876 -55.672 1.00 57.50 83 ASN A C 1
ATOM 687 O O . ASN A 1 83 ? 33.582 3.303 -56.353 1.00 57.50 83 ASN A O 1
ATOM 691 N N . PHE A 1 84 ? 35.648 3.563 -55.524 1.00 59.72 84 PHE A N 1
ATOM 692 C CA . PHE A 1 84 ? 35.965 4.697 -56.382 1.00 59.72 84 PHE A CA 1
ATOM 693 C C . PHE A 1 84 ? 36.422 4.146 -57.727 1.00 59.72 84 PHE A C 1
ATOM 695 O O . PHE A 1 84 ? 37.579 3.774 -57.909 1.00 59.72 84 PHE A O 1
ATOM 702 N N . THR A 1 85 ? 35.516 4.114 -58.699 1.00 57.34 85 THR A N 1
ATOM 703 C CA . THR A 1 85 ? 35.944 4.109 -60.094 1.00 57.34 85 THR A CA 1
ATOM 704 C C . THR A 1 85 ? 36.620 5.453 -60.336 1.00 57.34 85 THR A C 1
ATOM 706 O O . THR A 1 85 ? 35.956 6.489 -60.357 1.00 57.34 85 THR A O 1
ATOM 709 N N . LEU A 1 86 ? 37.949 5.448 -60.455 1.00 58.75 86 LEU A N 1
ATOM 710 C CA . LEU A 1 86 ? 38.748 6.605 -60.852 1.00 58.75 86 LEU A CA 1
ATOM 711 C C . LEU A 1 86 ? 38.305 7.063 -62.251 1.00 58.75 86 LEU A C 1
ATOM 713 O O . LEU A 1 86 ? 38.903 6.715 -63.265 1.00 58.75 86 LEU A O 1
ATOM 717 N N . LYS A 1 87 ? 37.249 7.878 -62.326 1.00 62.94 87 LYS A N 1
ATOM 718 C CA . LYS A 1 87 ? 37.097 8.809 -63.439 1.00 62.94 87 LYS A CA 1
ATOM 719 C C . LYS A 1 87 ? 38.215 9.826 -63.275 1.00 62.94 87 LYS A C 1
ATOM 721 O O . LYS A 1 87 ? 38.297 10.477 -62.240 1.00 62.94 87 LYS A O 1
ATOM 726 N N . LYS A 1 88 ? 39.096 9.903 -64.274 1.00 60.41 88 LYS A N 1
ATOM 727 C CA . LYS A 1 88 ? 40.210 10.854 -64.368 1.00 60.41 88 LYS A CA 1
ATOM 728 C C . LYS A 1 88 ? 39.742 12.244 -63.910 1.00 60.41 88 LYS A C 1
ATOM 730 O O . LYS A 1 88 ? 38.986 12.906 -64.615 1.00 60.41 88 LYS A O 1
ATOM 735 N N . VAL A 1 89 ? 40.139 12.641 -62.703 1.00 57.31 89 VAL A N 1
ATOM 736 C CA . VAL A 1 89 ? 39.742 13.912 -62.090 1.00 57.31 89 VAL A CA 1
ATOM 737 C C . VAL A 1 89 ? 40.580 15.018 -62.725 1.00 57.31 89 VAL A C 1
ATOM 739 O O . VAL A 1 89 ? 41.809 14.985 -62.660 1.00 57.31 89 VAL A O 1
ATOM 742 N N . ILE A 1 90 ? 39.920 15.991 -63.354 1.00 62.88 90 ILE A N 1
ATOM 743 C CA . ILE A 1 90 ? 40.524 17.287 -63.680 1.00 62.88 90 ILE A CA 1
ATOM 744 C C . ILE A 1 90 ? 40.889 17.920 -62.333 1.00 62.88 90 ILE A C 1
ATOM 746 O O . ILE A 1 90 ? 40.032 18.042 -61.461 1.00 62.88 90 ILE A O 1
ATOM 750 N N . GLY A 1 91 ? 42.179 18.197 -62.137 1.00 60.56 91 GLY A N 1
ATOM 751 C CA . GLY A 1 91 ? 42.796 18.412 -60.830 1.00 60.56 91 GLY A CA 1
ATOM 752 C C . GLY A 1 91 ? 42.061 19.407 -59.934 1.00 60.56 91 GLY A C 1
ATOM 753 O O . GLY A 1 91 ? 42.098 20.611 -60.161 1.00 60.56 91 GLY A O 1
ATOM 754 N N . TYR A 1 92 ? 41.474 18.894 -58.858 1.00 64.56 92 TYR A N 1
ATOM 755 C CA . TYR A 1 92 ? 41.075 19.677 -57.699 1.00 64.56 92 TYR A CA 1
ATOM 756 C C . TYR A 1 92 ? 41.768 19.085 -56.474 1.00 64.56 92 TYR A C 1
ATOM 758 O O . TYR A 1 92 ? 41.643 17.892 -56.196 1.00 64.56 92 TYR A O 1
ATOM 766 N N . LYS A 1 93 ? 42.539 19.914 -55.765 1.00 63.69 93 LYS A N 1
ATOM 767 C CA . LYS A 1 93 ? 43.240 19.535 -54.536 1.00 63.69 93 LYS A CA 1
ATOM 768 C C . LYS A 1 93 ? 42.433 20.090 -53.353 1.00 63.69 93 LYS A C 1
ATOM 770 O O . LYS A 1 93 ? 42.560 21.281 -53.067 1.00 63.69 93 LYS A O 1
ATOM 775 N N . PRO A 1 94 ? 41.576 19.294 -52.688 1.00 60.78 94 PRO A N 1
ATOM 776 C CA . PRO A 1 94 ? 40.807 19.786 -51.551 1.00 60.78 94 PRO A CA 1
ATOM 777 C C . PRO A 1 94 ? 41.753 20.161 -50.403 1.00 60.78 94 PRO A C 1
ATOM 779 O O . PRO A 1 94 ? 42.464 19.311 -49.873 1.00 60.78 94 PRO A O 1
ATOM 782 N N . ASN A 1 95 ? 41.760 21.438 -50.011 1.00 61.03 95 ASN A N 1
ATOM 783 C CA . ASN A 1 95 ? 42.474 21.952 -48.836 1.00 61.03 95 ASN A CA 1
ATOM 784 C C . ASN A 1 95 ? 41.535 22.008 -47.619 1.00 61.03 95 ASN A C 1
ATOM 786 O O . ASN A 1 95 ? 41.394 23.034 -46.958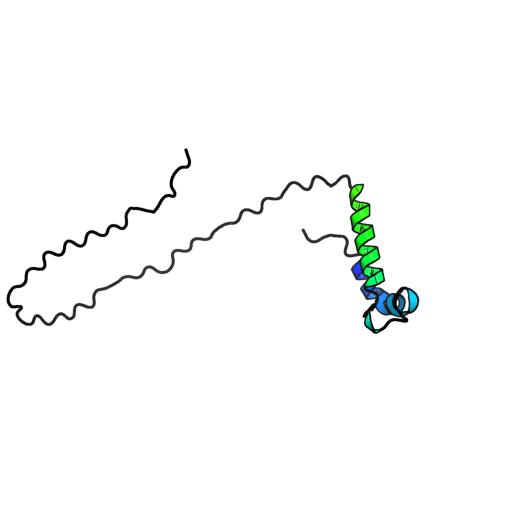 1.00 61.03 95 ASN A O 1
ATOM 790 N N . LEU A 1 96 ? 40.820 20.914 -47.363 1.00 63.53 96 LEU A N 1
ATOM 791 C CA . LEU A 1 96 ? 39.962 20.807 -46.189 1.00 63.53 96 LEU A CA 1
ATOM 792 C C . LEU A 1 96 ? 40.758 20.104 -45.091 1.00 63.53 96 LEU A C 1
ATOM 794 O O . LEU A 1 96 ? 40.861 18.879 -45.065 1.00 63.53 96 LEU A O 1
ATOM 798 N N . LYS A 1 97 ? 41.348 20.888 -44.181 1.00 62.12 97 LYS A N 1
ATOM 799 C CA . LYS A 1 97 ? 41.860 20.350 -42.918 1.00 62.12 97 LYS A CA 1
ATOM 800 C C . LYS A 1 97 ? 40.664 19.968 -42.050 1.00 62.12 97 LYS A C 1
ATOM 802 O O . LYS A 1 97 ? 40.025 20.837 -41.463 1.00 62.12 97 LYS A O 1
ATOM 807 N N . ALA A 1 98 ? 40.373 18.675 -41.955 1.00 60.72 98 ALA A N 1
ATOM 808 C CA . ALA A 1 98 ? 39.450 18.151 -40.959 1.00 60.72 98 ALA A CA 1
ATOM 809 C C . ALA A 1 98 ? 40.108 18.244 -39.570 1.00 60.72 98 ALA A C 1
ATOM 811 O O . ALA A 1 98 ? 40.712 17.290 -39.089 1.00 60.72 98 ALA A O 1
ATOM 812 N N . PHE A 1 99 ? 40.040 19.414 -38.933 1.00 60.62 99 PHE A N 1
ATOM 813 C CA . PHE A 1 99 ? 40.300 19.518 -37.501 1.00 60.62 99 PHE A CA 1
ATOM 814 C C . PHE A 1 99 ? 39.059 19.014 -36.767 1.00 60.62 99 PHE A C 1
ATOM 816 O O . PHE A 1 99 ? 38.031 19.687 -36.715 1.00 60.62 99 PHE A O 1
ATOM 823 N N . GLN A 1 100 ? 39.138 17.802 -36.226 1.00 58.88 100 GLN A N 1
ATOM 824 C CA . GLN A 1 100 ? 38.148 17.310 -35.277 1.00 58.88 100 GLN A CA 1
ATOM 825 C C . GLN A 1 100 ? 38.354 18.066 -33.958 1.00 58.88 100 GLN A C 1
ATOM 827 O O . GLN A 1 100 ? 39.248 17.750 -33.179 1.00 58.88 100 GLN A O 1
ATOM 832 N N . PHE A 1 101 ? 37.551 19.103 -33.716 1.00 55.62 101 PHE A N 1
ATOM 833 C CA . PHE A 1 101 ? 37.525 19.853 -32.453 1.00 55.62 101 PHE A CA 1
ATOM 834 C C . PHE A 1 101 ? 36.795 19.076 -31.340 1.00 55.62 101 PHE A C 1
ATOM 836 O O . PHE A 1 101 ? 35.965 19.626 -30.624 1.00 55.62 101 PHE A O 1
ATOM 843 N N . THR A 1 102 ? 37.063 17.780 -31.192 1.00 61.00 102 THR A N 1
ATOM 844 C CA . THR A 1 102 ? 36.350 16.909 -30.242 1.00 61.00 102 THR A CA 1
ATOM 845 C C . THR A 1 102 ? 36.950 16.902 -28.834 1.00 61.00 102 THR A C 1
ATOM 847 O O . THR A 1 102 ? 36.441 16.202 -27.967 1.00 61.00 102 THR A O 1
ATOM 850 N N . SER A 1 103 ? 37.991 17.692 -28.554 1.00 60.41 103 SER A N 1
ATOM 851 C CA . SER A 1 103 ? 38.700 17.652 -27.265 1.00 60.41 103 SER A CA 1
ATOM 852 C C . SER A 1 103 ? 38.366 18.777 -26.277 1.00 60.41 103 SER A C 1
ATOM 854 O O . SER A 1 103 ? 39.080 18.946 -25.290 1.00 60.41 103 SER A O 1
ATOM 856 N N . LYS A 1 104 ? 37.271 19.526 -26.462 1.00 62.34 104 LYS A N 1
ATOM 857 C CA . LYS A 1 104 ? 36.733 20.385 -25.391 1.00 62.34 104 LYS A CA 1
ATOM 858 C C . LYS A 1 104 ? 35.388 19.865 -24.910 1.00 62.34 104 LYS A C 1
ATOM 860 O O . LYS A 1 104 ? 34.339 20.241 -25.420 1.00 62.34 104 LYS A O 1
ATOM 865 N N . ILE A 1 105 ? 35.448 19.014 -23.890 1.00 65.38 105 ILE A N 1
ATOM 866 C CA . ILE A 1 105 ? 34.305 18.750 -23.019 1.00 65.38 105 ILE A CA 1
ATOM 867 C C . ILE A 1 105 ? 33.924 20.093 -22.381 1.00 65.38 105 ILE A C 1
ATOM 869 O O . ILE A 1 105 ? 34.777 20.826 -21.877 1.00 65.38 105 ILE A O 1
ATOM 873 N N . PHE A 1 106 ? 32.653 20.457 -22.500 1.00 66.25 106 PHE A N 1
ATOM 874 C CA . PHE A 1 106 ? 32.098 21.675 -21.928 1.00 66.25 106 PHE A CA 1
ATOM 875 C C . PHE A 1 106 ? 32.064 21.508 -20.403 1.00 66.25 106 PHE A C 1
ATOM 877 O O . PHE A 1 106 ? 31.269 20.728 -19.887 1.00 66.25 106 PHE A O 1
ATOM 884 N N . HIS A 1 107 ? 32.952 22.190 -19.680 1.00 68.75 107 HIS A N 1
ATOM 885 C CA . HIS A 1 107 ? 32.893 22.244 -18.219 1.00 68.75 107 HIS A CA 1
ATOM 886 C C . HIS A 1 107 ? 32.048 23.461 -17.824 1.00 68.75 107 HIS A C 1
ATOM 888 O O . HIS A 1 107 ? 32.262 24.538 -18.393 1.00 68.75 107 HIS A O 1
ATOM 894 N N . PRO A 1 108 ? 31.098 23.327 -16.886 1.00 69.69 108 PRO A N 1
ATOM 895 C CA . PRO A 1 108 ? 30.338 24.471 -16.404 1.00 69.69 108 PRO A CA 1
ATOM 896 C C . PRO A 1 108 ? 31.271 25.506 -15.741 1.00 69.69 108 PRO A C 1
ATOM 898 O O . PRO A 1 108 ? 32.302 25.126 -15.175 1.00 69.69 108 PRO A O 1
ATOM 901 N N . PRO A 1 109 ? 30.948 26.811 -15.824 1.00 73.00 109 PRO A N 1
ATOM 902 C CA . PRO A 1 109 ? 31.764 27.863 -15.228 1.00 73.00 109 PRO A CA 1
ATOM 903 C C . PRO A 1 109 ? 31.846 27.691 -13.707 1.00 73.00 109 PRO A C 1
ATOM 905 O O . PRO A 1 109 ? 30.855 27.356 -13.057 1.00 73.00 109 PRO A O 1
ATOM 908 N N . GLN A 1 110 ? 33.031 27.930 -13.141 1.00 73.12 110 GLN A N 1
ATOM 909 C CA . GLN A 1 110 ? 33.210 27.945 -11.693 1.00 73.12 110 GLN A CA 1
ATOM 910 C C . GLN A 1 110 ? 32.607 29.235 -11.137 1.00 73.12 110 GLN A C 1
ATOM 912 O O . GLN A 1 110 ? 32.963 30.328 -11.576 1.00 73.12 110 GLN A O 1
ATOM 917 N N . LEU A 1 111 ? 31.669 29.087 -10.203 1.00 72.75 111 LEU A N 1
ATOM 918 C CA . LEU A 1 111 ? 31.114 30.202 -9.446 1.00 72.75 111 LEU A CA 1
ATOM 919 C C . LEU A 1 111 ? 32.181 30.656 -8.443 1.00 72.75 111 LEU A C 1
ATOM 921 O O . LEU A 1 111 ? 32.491 29.922 -7.503 1.00 72.75 111 LEU A O 1
ATOM 925 N N . GLY A 1 112 ? 32.773 31.818 -8.711 1.00 58.03 112 GLY A N 1
ATOM 926 C CA . GLY A 1 112 ? 33.540 32.610 -7.749 1.00 58.03 112 GLY A CA 1
ATOM 927 C C . GLY A 1 112 ? 32.681 33.716 -7.162 1.00 58.03 112 GLY A C 1
ATOM 928 O O . GLY A 1 112 ? 31.701 34.109 -7.838 1.00 58.03 112 GLY A O 1
#

pLDDT: mean 73.68, std 14.98, range [46.03, 96.5]

Radius of gyration: 34.89 Å; chains: 1; bounding box: 68×46×86 Å

Foldseek 3Di:
DPCPPCVLVVVCVVCQVCLLVPVFPCVVPVVVVPSSVVVSVVVSVVSVVVCVPPPVPPPPPPPDDDDDPPDPPDDDDDDPPPPDPPPPDPDDDDPDDPPPPPPDDDDDDDDD

Organism: Salegentibacter echinorum (NCBI:txid1073325)

Secondary structure (DSSP, 8-state):
---S--HHHHHHHHTHHHIIIII-S-TT-GGG--TTHHHHHHHHHHHHHGGGG-TT---------------------------------------------TT---PPPP--